Protein AF-X1SYW0-F1 (afdb_monomer)

Foldseek 3Di:
DFDDPPDDDTHDPDCVVVVVLVPDPVNVVVVVVVVVCCVPVVVVVVVVVVVLVVVLVPPPVCSPVSVCVVCVVVPDDPVVVVVLVCQLLCQPNHVVQVVCVVVVDNRDNPPD

Nearest PDB structures (foldseek):
  8hpl-assembly1_A  TM=8.795E-01  e=5.075E-02  Mycolicibacterium smegmatis MC2 155

Radius of gyration: 22.82 Å; Cα contacts (8 Å, |Δi|>4): 61; chains: 1; bounding box: 52×44×52 Å

Mean predicted aligned error: 10.6 Å

Secondary structure (DSSP, 8-state):
-EE--SSSPPEE-TTHHHHHHTT-HHHHHHHHHHHHHHHHHHHHHHHHHHHHHHHHHS--TTHHHHHHHHHHHHHS-HHHHHHHHHHHT-TTT-HHHHHHHHTT-----TT-

pLDDT: mean 81.8, std 10.16, range [55.62, 96.38]

Structure (mmCIF, N/CA/C/O backbone):
data_AF-X1SYW0-F1
#
_entry.id   AF-X1SYW0-F1
#
loop_
_atom_site.group_PDB
_atom_site.id
_atom_site.type_symbol
_atom_site.label_atom_id
_atom_site.label_alt_id
_atom_site.label_comp_id
_atom_site.label_asym_id
_atom_site.label_entity_id
_atom_site.label_seq_id
_atom_site.pdbx_PDB_ins_code
_atom_site.Cartn_x
_atom_site.Cartn_y
_atom_site.Cartn_z
_atom_site.occupancy
_atom_site.B_iso_or_equiv
_atom_site.auth_seq_id
_atom_site.auth_comp_id
_atom_site.auth_asym_id
_atom_site.auth_atom_id
_atom_site.pdbx_PDB_model_num
ATOM 1 N N . MET A 1 1 ? 11.019 12.419 -27.251 1.00 55.62 1 MET A N 1
ATOM 2 C CA . MET A 1 1 ? 11.743 12.079 -26.008 1.00 55.62 1 MET A CA 1
ATOM 3 C C . MET A 1 1 ? 13.233 12.038 -26.284 1.00 55.62 1 MET A C 1
ATOM 5 O O . MET A 1 1 ? 13.616 11.712 -27.402 1.00 55.62 1 MET A O 1
ATOM 9 N N . THR A 1 2 ? 14.071 12.391 -25.311 1.00 57.78 2 THR A N 1
ATOM 10 C CA . THR A 1 2 ? 15.527 12.461 -25.488 1.00 57.78 2 THR A CA 1
ATOM 11 C C . THR A 1 2 ? 16.241 11.269 -24.856 1.00 57.78 2 THR A C 1
ATOM 13 O O . THR A 1 2 ? 15.843 10.825 -23.782 1.00 57.78 2 THR A O 1
ATOM 16 N N . ARG A 1 3 ? 17.317 10.771 -25.473 1.00 58.38 3 ARG A N 1
ATOM 17 C CA . ARG A 1 3 ? 18.250 9.842 -24.824 1.00 58.38 3 ARG A CA 1
ATOM 18 C C . ARG A 1 3 ? 19.171 10.676 -23.938 1.00 58.38 3 ARG A C 1
ATOM 20 O O . ARG A 1 3 ? 19.955 11.475 -24.448 1.00 58.38 3 ARG A O 1
ATOM 27 N N . TYR A 1 4 ? 19.036 10.524 -22.625 1.00 60.81 4 TYR A N 1
ATOM 28 C CA . TYR A 1 4 ? 19.846 11.231 -21.636 1.00 60.81 4 TYR A CA 1
ATOM 29 C C . TYR A 1 4 ? 20.605 10.210 -20.793 1.00 60.81 4 TYR A C 1
ATOM 31 O O . TYR A 1 4 ? 19.995 9.338 -20.184 1.00 60.81 4 TYR A O 1
ATOM 39 N N . VAL A 1 5 ? 21.935 10.296 -20.794 1.00 63.66 5 VAL A N 1
ATOM 40 C CA . VAL A 1 5 ? 22.833 9.343 -20.110 1.00 63.66 5 VAL A CA 1
ATOM 41 C C . VAL A 1 5 ? 23.319 9.925 -18.768 1.00 63.66 5 VAL A C 1
ATOM 43 O O . VAL A 1 5 ? 24.319 9.497 -18.213 1.00 63.66 5 VAL A O 1
ATOM 46 N N . GLY A 1 6 ? 22.636 10.944 -18.234 1.00 67.75 6 GLY A N 1
ATOM 47 C CA . GLY A 1 6 ? 23.027 11.627 -16.993 1.00 67.75 6 GLY A CA 1
ATOM 48 C C . GLY A 1 6 ? 24.106 12.703 -17.172 1.00 67.75 6 GLY A C 1
ATOM 49 O O . GLY A 1 6 ? 24.130 13.651 -16.394 1.00 67.75 6 GLY A O 1
ATOM 50 N N . ILE A 1 7 ? 24.941 12.608 -18.216 1.00 62.47 7 ILE A N 1
ATOM 51 C CA . ILE A 1 7 ? 25.972 13.590 -18.594 1.00 62.47 7 ILE A CA 1
ATOM 52 C C . ILE A 1 7 ? 25.896 13.827 -20.116 1.00 62.47 7 ILE A C 1
ATOM 54 O O . ILE A 1 7 ? 25.905 12.869 -20.888 1.00 62.47 7 ILE A O 1
ATOM 58 N N . GLY A 1 8 ? 25.824 15.093 -20.550 1.00 67.94 8 GLY A N 1
ATOM 59 C CA . GLY A 1 8 ? 25.813 15.505 -21.968 1.00 67.94 8 GLY A CA 1
ATOM 60 C C . GLY A 1 8 ? 24.499 16.136 -22.452 1.00 67.94 8 GLY A C 1
ATOM 61 O O . GLY A 1 8 ? 23.513 16.190 -21.719 1.00 67.94 8 GLY A O 1
ATOM 62 N N . THR A 1 9 ? 24.475 16.648 -23.691 1.00 66.44 9 THR A N 1
ATOM 63 C CA . THR A 1 9 ? 23.273 17.267 -24.274 1.00 66.44 9 THR A CA 1
ATOM 64 C C . THR A 1 9 ? 22.234 16.198 -24.646 1.00 66.44 9 THR A C 1
ATOM 66 O O . THR A 1 9 ? 22.558 15.222 -25.326 1.00 66.44 9 THR A O 1
ATOM 69 N N . PRO A 1 10 ? 20.972 16.340 -24.201 1.00 68.88 10 PRO A N 1
ATOM 70 C CA . PRO A 1 10 ? 19.928 15.363 -24.481 1.00 68.88 10 PRO A CA 1
ATOM 71 C C . PRO A 1 10 ? 19.655 15.278 -25.990 1.00 68.88 10 PRO A C 1
ATOM 73 O O . PRO A 1 10 ? 19.267 16.258 -26.623 1.00 68.88 10 PRO A O 1
ATOM 76 N N . THR A 1 11 ? 19.840 14.093 -26.579 1.00 71.25 11 THR A N 1
ATOM 77 C CA . THR A 1 11 ? 19.610 13.873 -28.018 1.00 71.25 11 THR A CA 1
ATOM 78 C C . THR A 1 11 ? 18.159 13.482 -28.255 1.00 71.25 11 THR A C 1
ATOM 80 O O . THR A 1 11 ? 17.672 12.521 -27.663 1.00 71.25 11 THR A O 1
ATOM 83 N N . TRP A 1 12 ? 17.429 14.224 -29.090 1.00 73.69 12 TRP A N 1
ATOM 84 C CA . TRP A 1 12 ? 16.030 13.919 -29.400 1.00 73.69 12 TRP A CA 1
ATOM 85 C C . TRP A 1 12 ? 15.929 12.662 -30.272 1.00 73.69 12 TRP A C 1
ATOM 87 O O . TRP A 1 12 ? 16.345 12.665 -31.424 1.00 73.69 12 TRP A O 1
ATOM 97 N N . ILE A 1 13 ? 15.353 11.592 -29.723 1.00 76.44 13 ILE A N 1
ATOM 98 C CA . ILE A 1 13 ? 15.213 10.276 -30.376 1.00 76.44 13 ILE A CA 1
ATOM 99 C C . ILE A 1 13 ? 13.751 9.938 -30.721 1.00 76.44 13 ILE A C 1
ATOM 101 O O . ILE A 1 13 ? 13.401 8.782 -30.952 1.00 76.44 13 ILE A O 1
ATOM 105 N N . GLY A 1 14 ? 12.859 10.936 -30.740 1.00 78.12 14 GLY A N 1
ATOM 106 C CA . GLY A 1 14 ? 11.447 10.733 -31.086 1.00 78.12 14 GLY A CA 1
ATOM 107 C C . GLY A 1 14 ? 10.726 9.763 -30.137 1.00 78.12 14 GLY A C 1
ATOM 108 O O . GLY A 1 14 ? 10.816 9.930 -28.916 1.00 78.12 14 GLY A O 1
ATOM 109 N N . PHE A 1 15 ? 10.010 8.781 -30.706 1.00 77.56 15 PHE A N 1
ATOM 110 C CA . PHE A 1 15 ? 9.223 7.742 -30.009 1.00 77.56 15 PHE A CA 1
ATOM 111 C C . PHE A 1 15 ? 9.949 6.396 -29.858 1.00 77.56 15 PHE A C 1
ATOM 113 O O . PHE A 1 15 ? 9.346 5.408 -29.435 1.00 77.56 15 PHE A O 1
ATOM 120 N N . TRP A 1 16 ? 11.240 6.336 -30.185 1.00 75.94 16 TRP A N 1
ATOM 121 C CA . TRP A 1 16 ? 11.983 5.077 -30.252 1.00 75.94 16 TRP A CA 1
ATOM 122 C C . TRP A 1 16 ? 11.933 4.271 -28.937 1.00 75.94 16 TRP A C 1
ATOM 124 O O . TRP A 1 16 ? 11.661 3.072 -28.965 1.00 75.94 16 TRP A O 1
ATOM 134 N N . ASN A 1 17 ? 12.033 4.939 -27.779 1.00 76.94 17 ASN A N 1
ATOM 135 C CA . ASN A 1 17 ? 11.920 4.299 -26.458 1.00 76.94 17 ASN A CA 1
ATOM 136 C C . ASN A 1 17 ? 10.589 3.557 -26.246 1.00 76.94 17 ASN A C 1
ATOM 138 O O . ASN A 1 17 ? 10.575 2.480 -25.664 1.00 76.94 17 ASN A O 1
ATOM 142 N N . TYR A 1 18 ? 9.471 4.096 -26.738 1.00 76.19 18 TYR A N 1
ATOM 143 C CA . TYR A 1 18 ? 8.157 3.467 -26.572 1.00 76.19 18 TYR A CA 1
ATOM 144 C C . TYR A 1 18 ? 8.013 2.245 -27.473 1.00 76.19 18 TYR A C 1
ATOM 146 O O . TYR A 1 18 ? 7.516 1.213 -27.035 1.00 76.19 18 TYR A O 1
ATOM 154 N N . SER A 1 19 ? 8.514 2.328 -28.711 1.00 79.38 19 SER A N 1
ATOM 15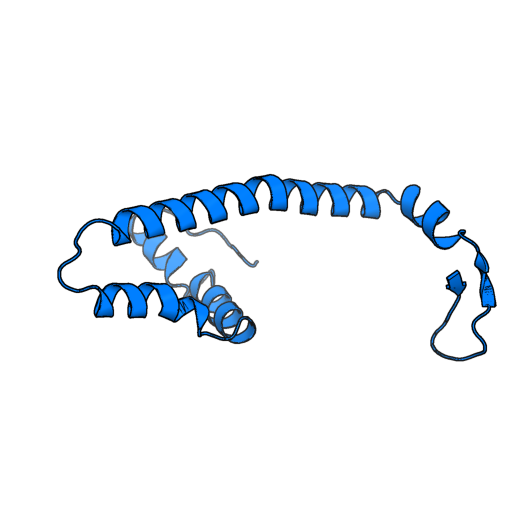5 C CA . SER A 1 19 ? 8.520 1.182 -29.627 1.00 79.38 19 SER A CA 1
ATOM 156 C C . SER A 1 19 ? 9.388 0.020 -29.131 1.00 79.38 19 SER A C 1
ATOM 158 O O . SER A 1 19 ? 9.098 -1.133 -29.439 1.00 79.38 19 SER A O 1
ATOM 160 N N . PHE A 1 20 ? 10.429 0.323 -28.351 1.00 79.44 20 PHE A N 1
ATOM 161 C CA . PHE A 1 20 ? 11.273 -0.670 -27.697 1.00 79.44 20 PHE A CA 1
ATOM 162 C C . PHE A 1 20 ? 10.565 -1.303 -26.489 1.00 79.44 20 PHE A C 1
ATOM 164 O O . PHE A 1 20 ? 10.483 -2.523 -26.417 1.00 79.44 20 PHE A O 1
ATOM 171 N N . LEU A 1 21 ? 9.965 -0.493 -25.607 1.00 80.38 21 LEU A N 1
ATOM 172 C CA . LEU A 1 21 ? 9.222 -0.974 -24.430 1.00 80.38 21 LEU A CA 1
ATOM 173 C C . LEU A 1 21 ? 8.036 -1.877 -24.793 1.00 80.38 21 LEU A C 1
ATOM 175 O O . LEU A 1 21 ? 7.800 -2.880 -24.135 1.00 80.38 21 LEU A O 1
ATOM 179 N N . VAL A 1 22 ? 7.310 -1.560 -25.868 1.00 82.81 22 VAL A N 1
ATOM 180 C CA . VAL A 1 22 ? 6.170 -2.371 -26.335 1.00 82.81 22 VAL A CA 1
ATOM 181 C C . VAL A 1 22 ? 6.600 -3.765 -26.816 1.00 82.81 22 VAL A C 1
ATOM 183 O O . VAL A 1 22 ? 5.775 -4.675 -26.854 1.00 82.81 22 VAL A O 1
ATOM 186 N N . LYS A 1 23 ? 7.873 -3.962 -27.175 1.00 81.81 23 LYS A N 1
ATOM 187 C CA . LYS A 1 23 ? 8.419 -5.271 -27.573 1.00 81.81 23 LYS A CA 1
ATOM 188 C C . LYS A 1 23 ? 9.052 -6.037 -26.411 1.00 81.81 23 LYS A C 1
ATOM 190 O O . LYS A 1 23 ? 9.461 -7.176 -26.608 1.00 81.81 23 LYS A O 1
ATOM 195 N N . ASP A 1 24 ? 9.157 -5.416 -25.242 1.00 86.12 24 ASP A N 1
ATOM 196 C CA . ASP A 1 24 ? 9.769 -6.015 -24.067 1.00 86.12 24 ASP A CA 1
ATOM 197 C C . ASP A 1 24 ? 8.741 -6.868 -23.310 1.00 86.12 24 ASP A C 1
ATOM 199 O O . ASP A 1 24 ? 7.694 -6.389 -22.869 1.00 86.12 24 ASP A O 1
ATOM 203 N N . GLU A 1 25 ? 9.031 -8.155 -23.151 1.00 86.31 25 GLU A N 1
ATOM 204 C CA . GLU A 1 25 ? 8.174 -9.095 -22.429 1.00 86.31 25 GLU A CA 1
ATOM 205 C C . GLU A 1 25 ? 8.088 -8.759 -20.930 1.00 86.31 25 GLU A C 1
ATOM 207 O O . GLU A 1 25 ? 7.035 -8.936 -20.305 1.00 86.31 25 GLU A O 1
ATOM 212 N N . LEU A 1 26 ? 9.148 -8.180 -20.353 1.00 89.12 26 LEU A N 1
ATOM 213 C CA . LEU A 1 26 ? 9.150 -7.730 -18.958 1.00 89.12 26 LEU A CA 1
ATOM 214 C C . LEU A 1 26 ? 8.181 -6.568 -18.739 1.00 89.12 26 LEU A C 1
ATOM 216 O O . LEU A 1 26 ? 7.558 -6.484 -17.675 1.00 89.12 26 LEU A O 1
ATOM 220 N N . PHE A 1 27 ? 8.016 -5.693 -19.736 1.00 88.56 27 PHE A N 1
ATOM 221 C CA . PHE A 1 27 ? 7.061 -4.588 -19.669 1.00 88.56 27 PHE A CA 1
ATOM 222 C C . PHE A 1 27 ? 5.630 -5.120 -19.567 1.00 88.56 27 PHE A C 1
ATOM 224 O O . PHE A 1 27 ? 4.892 -4.735 -18.658 1.00 88.56 27 PHE A O 1
ATOM 231 N N . TRP A 1 28 ? 5.259 -6.059 -20.440 1.00 91.75 28 TRP A N 1
ATOM 232 C CA . TRP A 1 28 ? 3.928 -6.668 -20.421 1.00 91.75 28 TRP A CA 1
ATOM 233 C C . TRP A 1 28 ? 3.688 -7.511 -19.171 1.00 91.75 28 TRP A C 1
ATOM 235 O O . TRP A 1 28 ? 2.610 -7.427 -18.584 1.00 91.75 28 TRP A O 1
ATOM 245 N N . THR A 1 29 ? 4.700 -8.249 -18.713 1.00 90.25 29 THR A N 1
ATOM 246 C CA . THR A 1 29 ? 4.625 -9.029 -17.469 1.00 90.25 29 THR A CA 1
ATOM 247 C C . THR A 1 29 ? 4.387 -8.121 -16.263 1.00 90.25 29 THR A C 1
ATOM 249 O O . THR A 1 29 ? 3.490 -8.362 -15.456 1.00 90.25 29 THR A O 1
ATOM 252 N N . SER A 1 30 ? 5.139 -7.025 -16.158 1.00 91.81 30 SER A N 1
ATOM 253 C CA . SER A 1 30 ? 4.982 -6.053 -15.071 1.00 91.81 30 SER A CA 1
ATOM 254 C C . SER A 1 30 ? 3.623 -5.354 -15.132 1.00 91.81 30 SER A C 1
ATOM 256 O O . SER A 1 30 ? 2.966 -5.188 -14.102 1.00 91.81 30 SER A O 1
ATOM 258 N N . LEU A 1 31 ? 3.166 -4.991 -16.334 1.00 92.94 31 LEU A N 1
ATOM 259 C CA . LEU A 1 31 ? 1.859 -4.372 -16.544 1.00 92.94 31 LEU A CA 1
ATOM 260 C C . LEU A 1 31 ? 0.718 -5.316 -16.153 1.00 92.94 31 LEU A C 1
ATOM 262 O O . LEU A 1 31 ? -0.232 -4.887 -15.495 1.00 92.94 31 LEU A O 1
ATOM 266 N N . TYR A 1 32 ? 0.824 -6.594 -16.516 1.00 93.81 32 TYR A N 1
ATOM 267 C CA . TYR A 1 32 ? -0.132 -7.622 -16.122 1.00 93.81 32 TYR A CA 1
ATOM 268 C C . TYR A 1 32 ? -0.151 -7.803 -14.604 1.00 93.81 32 TYR A C 1
ATOM 270 O O . TYR A 1 32 ? -1.224 -7.745 -14.012 1.00 93.81 32 TYR A O 1
ATOM 278 N N . ASN A 1 33 ? 1.009 -7.926 -13.956 1.00 94.75 33 ASN A N 1
ATOM 279 C CA . ASN A 1 33 ? 1.097 -8.097 -12.504 1.00 94.75 33 ASN A CA 1
ATOM 280 C C . ASN A 1 33 ? 0.488 -6.915 -11.740 1.00 94.75 33 ASN A C 1
ATOM 282 O O . ASN A 1 33 ? -0.276 -7.115 -10.794 1.00 94.75 33 ASN A O 1
ATOM 286 N N . ILE A 1 34 ? 0.779 -5.682 -12.167 1.00 94.44 34 ILE A N 1
ATOM 287 C CA . ILE A 1 34 ? 0.203 -4.474 -11.561 1.00 94.44 34 ILE A CA 1
ATOM 288 C C . ILE A 1 34 ? -1.305 -4.432 -11.795 1.00 94.44 34 ILE A C 1
ATOM 290 O O . ILE A 1 34 ? -2.063 -4.162 -10.867 1.00 94.44 34 ILE A O 1
ATOM 294 N N . THR A 1 35 ? -1.756 -4.721 -13.015 1.00 95.44 35 THR A N 1
ATOM 295 C CA . THR A 1 35 ? -3.184 -4.694 -13.353 1.00 95.44 35 THR A CA 1
ATOM 296 C C . THR A 1 35 ? -3.947 -5.760 -12.574 1.00 95.44 35 THR A C 1
ATOM 298 O O . THR A 1 35 ? -4.975 -5.455 -11.977 1.00 95.44 35 THR A O 1
ATOM 301 N N . TYR A 1 36 ? -3.417 -6.981 -12.511 1.00 95.25 36 TYR A N 1
ATOM 302 C CA . TYR A 1 36 ? -3.944 -8.068 -11.695 1.00 95.25 36 TYR A CA 1
ATOM 303 C C . TYR A 1 36 ? -4.054 -7.630 -10.232 1.00 95.25 36 TYR A C 1
ATOM 305 O O . TYR A 1 36 ? -5.139 -7.679 -9.661 1.00 95.25 36 TYR A O 1
ATOM 313 N N . TYR A 1 37 ? -2.973 -7.102 -9.649 1.00 95.19 37 TYR A N 1
ATOM 314 C CA . TYR A 1 37 ? -2.988 -6.588 -8.279 1.00 95.19 37 TYR A CA 1
ATOM 315 C C . TYR A 1 37 ? -4.071 -5.518 -8.070 1.00 95.19 37 TYR A C 1
ATOM 317 O O . TYR A 1 37 ? -4.847 -5.609 -7.120 1.00 95.19 37 TYR A O 1
ATOM 325 N N . LEU A 1 38 ? -4.174 -4.533 -8.968 1.00 95.69 38 LEU A N 1
ATOM 326 C CA . LEU A 1 38 ? -5.154 -3.447 -8.871 1.00 95.69 38 LEU A CA 1
ATOM 327 C C . LEU A 1 38 ? -6.600 -3.945 -8.968 1.00 95.69 38 LEU A C 1
ATOM 329 O O . LEU A 1 38 ? -7.452 -3.475 -8.213 1.00 95.69 38 LEU A O 1
ATOM 333 N N . VAL A 1 39 ? -6.874 -4.905 -9.854 1.00 96.38 39 VAL A N 1
ATOM 334 C CA . VAL A 1 39 ? -8.213 -5.481 -10.049 1.00 96.38 39 VAL A CA 1
ATOM 335 C C . VAL A 1 39 ? -8.739 -6.140 -8.775 1.00 96.38 39 VAL A C 1
ATOM 337 O O . VAL A 1 39 ? -9.943 -6.101 -8.543 1.00 96.38 39 VAL A O 1
ATOM 340 N N . PHE A 1 40 ? -7.874 -6.688 -7.920 1.00 95.50 40 PHE A N 1
ATOM 341 C CA . PHE A 1 40 ? -8.290 -7.234 -6.623 1.00 95.50 40 PHE A CA 1
ATOM 342 C C . PHE A 1 40 ? -8.201 -6.206 -5.495 1.00 95.50 40 PHE A C 1
ATOM 344 O O . PHE A 1 40 ? -9.136 -6.074 -4.703 1.00 95.50 40 PHE A O 1
ATOM 351 N N . ALA A 1 41 ? -7.103 -5.454 -5.420 1.00 93.69 41 ALA A N 1
ATOM 352 C CA . ALA A 1 41 ? -6.851 -4.521 -4.329 1.00 93.69 41 ALA A CA 1
ATOM 353 C C . ALA A 1 41 ? -7.892 -3.392 -4.276 1.00 93.69 41 ALA A C 1
ATOM 355 O O . ALA A 1 41 ? -8.349 -3.033 -3.189 1.00 93.69 41 ALA A O 1
ATOM 356 N N . VAL A 1 42 ? -8.301 -2.851 -5.431 1.00 95.81 42 VAL A N 1
ATOM 357 C CA . VAL A 1 42 ? -9.234 -1.715 -5.486 1.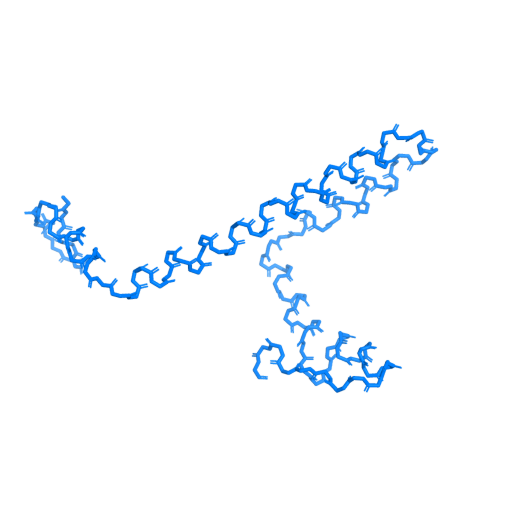00 95.81 42 VAL A CA 1
ATOM 358 C C . VAL A 1 42 ? -10.645 -2.110 -5.025 1.00 95.81 42 VAL A C 1
ATOM 360 O O . VAL A 1 42 ? -11.148 -1.461 -4.104 1.00 95.81 42 VAL A O 1
ATOM 363 N N . PRO A 1 43 ? -11.294 -3.164 -5.564 1.00 96.12 43 PRO A N 1
ATOM 364 C CA . PRO A 1 43 ? -12.617 -3.568 -5.095 1.00 96.12 43 PRO A CA 1
ATOM 365 C C . PRO A 1 43 ? -12.621 -4.021 -3.637 1.00 96.12 43 PRO A C 1
ATOM 367 O O . PRO A 1 43 ? -13.548 -3.675 -2.911 1.00 96.12 43 PRO A O 1
ATOM 370 N N . LEU A 1 44 ? -11.589 -4.744 -3.184 1.00 95.94 44 LEU A N 1
ATOM 371 C CA . LEU A 1 44 ? -11.483 -5.165 -1.784 1.00 95.94 44 LEU A CA 1
ATOM 372 C C . LEU A 1 44 ? -11.343 -3.962 -0.849 1.00 95.94 44 LEU A C 1
ATOM 374 O O . LEU A 1 44 ? -12.081 -3.862 0.131 1.00 95.94 44 LEU A O 1
ATOM 378 N N . GLY A 1 45 ? -10.453 -3.020 -1.169 1.00 92.75 45 GLY A N 1
ATOM 379 C CA . GLY A 1 45 ? -10.292 -1.793 -0.390 1.00 92.75 45 GLY A CA 1
ATOM 380 C C . GLY A 1 45 ? -11.581 -0.972 -0.336 1.00 92.75 45 GLY A C 1
ATOM 381 O O . GLY A 1 45 ? -11.979 -0.510 0.735 1.00 92.75 45 GLY A O 1
ATOM 382 N N . PHE A 1 46 ? -12.282 -0.857 -1.467 1.00 95.19 46 PHE A N 1
ATOM 383 C CA . PHE A 1 46 ? -13.572 -0.175 -1.532 1.00 95.19 46 PHE A CA 1
ATOM 384 C C . PHE A 1 46 ? -14.647 -0.893 -0.707 1.00 95.19 46 PHE A C 1
ATOM 386 O O . PHE A 1 46 ? -15.350 -0.249 0.069 1.00 95.19 46 PHE A O 1
ATOM 393 N N . ALA A 1 47 ? -14.747 -2.219 -0.815 1.00 95.94 47 ALA A N 1
ATOM 394 C CA . ALA A 1 47 ? -15.701 -3.022 -0.057 1.00 95.94 47 ALA A CA 1
ATOM 395 C C . ALA A 1 47 ? -15.467 -2.910 1.455 1.00 95.94 47 ALA A C 1
ATOM 397 O O . ALA A 1 47 ? -16.423 -2.719 2.208 1.00 95.94 47 ALA A O 1
ATOM 398 N N . VAL A 1 48 ? -14.210 -2.967 1.906 1.00 92.44 48 VAL A N 1
ATOM 399 C CA . VAL A 1 48 ? -13.849 -2.797 3.322 1.00 92.44 48 VAL A CA 1
ATOM 400 C C . VAL A 1 48 ? -14.179 -1.383 3.799 1.00 92.44 48 VAL A C 1
ATOM 402 O O . VAL A 1 48 ? -14.839 -1.226 4.826 1.00 92.44 48 VAL A O 1
ATOM 405 N N . GLY A 1 49 ? -13.785 -0.354 3.043 1.00 89.75 49 GLY A N 1
ATOM 406 C CA . GLY A 1 49 ? -14.070 1.040 3.388 1.00 89.75 49 GLY A CA 1
ATOM 407 C C . GLY A 1 49 ? -15.570 1.326 3.475 1.00 89.75 49 GLY A C 1
ATOM 408 O O . GLY A 1 49 ? -16.032 1.944 4.435 1.00 89.75 49 GLY A O 1
ATOM 409 N N . LEU A 1 50 ? -16.346 0.813 2.519 1.00 91.69 50 LEU A N 1
ATOM 410 C CA . LEU A 1 50 ? -17.799 0.949 2.495 1.00 91.69 50 LEU A CA 1
ATOM 411 C C . LEU A 1 50 ? -18.459 0.181 3.647 1.00 91.69 50 LEU A C 1
ATOM 413 O O . LEU A 1 50 ? -19.340 0.720 4.312 1.00 91.69 50 LEU A O 1
ATOM 417 N N . SER A 1 51 ? -17.995 -1.035 3.942 1.00 90.25 51 SER A N 1
ATOM 418 C CA . SER A 1 51 ? -18.485 -1.826 5.079 1.00 90.25 51 SER A CA 1
ATOM 419 C C . SER A 1 51 ? -18.246 -1.103 6.406 1.00 90.25 51 SER A C 1
ATOM 421 O O . SER A 1 51 ? -19.170 -0.965 7.208 1.00 90.25 51 SER A O 1
ATOM 423 N N . LEU A 1 52 ? -17.039 -0.568 6.621 1.00 86.44 52 LEU A N 1
ATOM 424 C CA . LEU A 1 52 ? -16.709 0.227 7.807 1.00 86.44 52 LEU A CA 1
ATOM 425 C C . LEU A 1 52 ? -17.569 1.494 7.898 1.00 86.44 52 LEU A C 1
ATOM 427 O O . LEU A 1 52 ? -18.091 1.807 8.970 1.00 86.44 52 LEU A O 1
ATOM 431 N N . ALA A 1 53 ? -17.774 2.195 6.779 1.00 86.06 53 ALA A N 1
ATOM 432 C CA . ALA A 1 53 ? -18.624 3.382 6.730 1.00 86.06 53 ALA A CA 1
ATOM 433 C C . ALA A 1 53 ? -20.084 3.065 7.100 1.00 86.06 53 ALA A C 1
ATOM 435 O O . ALA A 1 53 ? -20.697 3.806 7.871 1.00 86.06 53 ALA A O 1
ATOM 436 N N . LEU A 1 54 ? -20.630 1.949 6.606 1.00 87.56 54 LEU A N 1
ATOM 437 C CA . LEU A 1 54 ? -21.978 1.493 6.951 1.00 87.56 54 LEU A CA 1
ATOM 438 C C . LEU A 1 54 ? -22.091 1.124 8.435 1.00 87.56 54 LEU A C 1
ATOM 440 O O . LEU A 1 54 ? -23.034 1.566 9.092 1.00 87.56 54 LEU A O 1
ATOM 444 N N . ILE A 1 55 ? -21.119 0.387 8.985 1.00 84.88 55 ILE A N 1
ATOM 445 C CA . ILE A 1 55 ? -21.075 0.030 10.416 1.00 84.88 55 ILE A CA 1
ATOM 446 C C . ILE A 1 55 ? -21.066 1.294 11.289 1.00 84.88 55 ILE A C 1
ATOM 448 O O . ILE A 1 55 ? -21.794 1.369 12.278 1.00 84.88 55 ILE A O 1
ATOM 452 N N . MET A 1 56 ? -20.297 2.314 10.901 1.00 76.88 56 MET A N 1
ATOM 453 C CA . MET A 1 56 ? -20.236 3.594 11.616 1.00 76.88 56 MET A CA 1
ATOM 454 C C . MET A 1 56 ? -21.502 4.453 11.481 1.00 76.88 56 MET A C 1
ATOM 456 O O . MET A 1 56 ? -21.710 5.354 12.299 1.00 76.88 56 MET A O 1
ATOM 460 N N . ASN A 1 57 ? -22.321 4.222 10.452 1.00 79.06 57 ASN A N 1
ATOM 461 C CA . ASN A 1 57 ? -23.564 4.960 10.236 1.00 79.06 57 ASN A CA 1
ATOM 462 C C . ASN A 1 57 ? -24.689 4.492 11.175 1.00 79.06 57 ASN A C 1
ATOM 464 O O . ASN A 1 57 ? -25.532 5.294 11.590 1.00 79.06 57 ASN A O 1
ATOM 468 N N . PHE A 1 58 ? -24.685 3.218 11.585 1.00 71.56 58 PHE A N 1
ATOM 469 C CA . PHE A 1 58 ? -25.526 2.783 12.701 1.00 71.56 58 PHE A CA 1
ATOM 470 C C . PHE A 1 58 ? -25.160 3.600 13.943 1.00 71.56 58 PHE A C 1
ATOM 472 O O . PHE A 1 58 ? -24.017 4.010 14.103 1.00 71.56 58 PHE A O 1
ATOM 479 N N . ARG A 1 59 ? -26.130 3.919 14.809 1.00 60.97 59 ARG A N 1
ATOM 480 C CA . ARG A 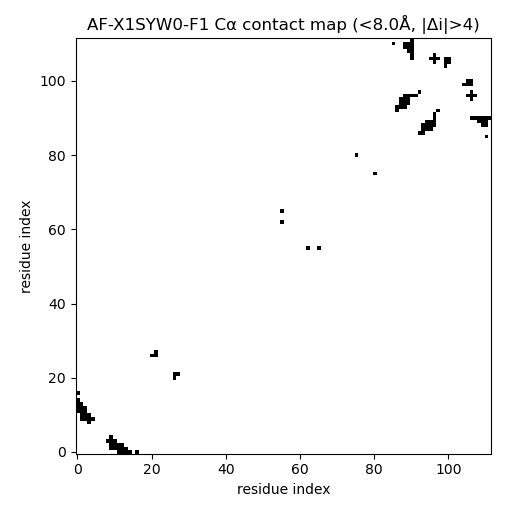1 59 ? -25.935 4.792 15.983 1.00 60.97 59 ARG A CA 1
ATOM 481 C C . ARG A 1 59 ? -24.994 4.155 17.018 1.00 60.97 59 ARG A C 1
ATOM 483 O O . ARG A 1 59 ? -25.432 3.738 18.088 1.00 60.97 59 ARG A O 1
ATOM 490 N N . VAL A 1 60 ? -23.699 4.093 16.719 1.00 66.50 60 VAL A N 1
ATOM 491 C CA . VAL A 1 60 ? -22.666 3.622 17.633 1.00 66.50 60 VAL A CA 1
ATOM 492 C C . VAL A 1 60 ? -22.561 4.666 18.739 1.00 66.50 60 VAL A C 1
ATOM 494 O O . VAL A 1 60 ? -22.219 5.822 18.477 1.00 66.50 60 VAL A O 1
ATOM 497 N N . LYS A 1 61 ? -22.935 4.280 19.964 1.00 59.69 61 LYS A N 1
ATOM 498 C CA . LYS A 1 61 ? -22.996 5.164 21.141 1.00 59.69 61 LYS A CA 1
ATOM 499 C C . LYS A 1 61 ? -21.681 5.912 21.401 1.00 59.69 61 LYS A C 1
ATOM 501 O O . LYS A 1 61 ? -21.722 7.027 21.903 1.00 59.69 61 LYS A O 1
ATOM 506 N N . GLU A 1 62 ? -20.539 5.350 20.997 1.00 68.94 62 GLU A N 1
ATOM 507 C CA . GLU A 1 62 ? -19.206 5.897 21.279 1.00 68.94 62 GLU A CA 1
ATOM 508 C C . GLU A 1 62 ? -18.383 6.156 20.005 1.00 68.94 62 GLU A C 1
ATOM 510 O O . GLU A 1 62 ? -17.313 5.591 19.797 1.00 68.94 62 GLU A O 1
ATOM 515 N N . LYS A 1 63 ? -18.864 7.052 19.132 1.00 70.00 63 LYS A N 1
ATOM 516 C CA . LYS A 1 63 ? -18.227 7.394 17.837 1.00 70.00 63 LYS A CA 1
ATOM 517 C C . LYS A 1 63 ? -16.739 7.790 17.914 1.00 70.00 63 LYS A C 1
ATOM 519 O O . LYS A 1 63 ? -16.045 7.695 16.904 1.00 70.00 63 LYS A O 1
ATOM 524 N N . SER A 1 64 ? -16.258 8.259 19.070 1.00 74.31 64 SER A N 1
ATOM 525 C CA . SER A 1 64 ? -14.878 8.738 19.251 1.00 74.31 64 SER A CA 1
ATOM 526 C C . SER A 1 64 ? -13.850 7.600 19.219 1.00 74.31 64 SER A C 1
ATOM 528 O O . SER A 1 64 ? -12.890 7.665 18.457 1.00 74.31 64 SER A O 1
ATOM 530 N N . ILE A 1 65 ? -14.088 6.513 19.962 1.00 79.94 65 ILE A N 1
ATOM 531 C CA . ILE A 1 65 ? -13.142 5.388 20.072 1.00 79.94 65 ILE A CA 1
ATOM 532 C C . ILE A 1 65 ? -12.979 4.675 18.724 1.00 79.94 65 ILE A C 1
ATOM 534 O O . ILE A 1 65 ? -11.858 4.413 18.291 1.00 79.94 65 ILE A O 1
ATOM 538 N N . TYR A 1 66 ? -14.086 4.441 18.013 1.00 78.50 66 TYR A N 1
ATOM 539 C CA . TYR A 1 66 ? -14.061 3.810 16.689 1.00 78.50 66 TYR A CA 1
ATOM 540 C C . TYR A 1 66 ? -13.280 4.632 15.661 1.00 78.50 66 TYR A C 1
ATOM 542 O O . TYR A 1 66 ? -12.515 4.066 14.884 1.00 78.50 66 TYR A O 1
ATOM 550 N N . ARG A 1 67 ? -13.423 5.967 15.672 1.00 77.44 67 ARG A N 1
ATOM 551 C CA . ARG A 1 67 ? -12.617 6.842 14.810 1.00 77.44 67 ARG A CA 1
ATOM 552 C C . ARG A 1 67 ? -11.134 6.687 15.124 1.00 77.44 67 ARG A C 1
ATOM 554 O O . ARG A 1 67 ? -10.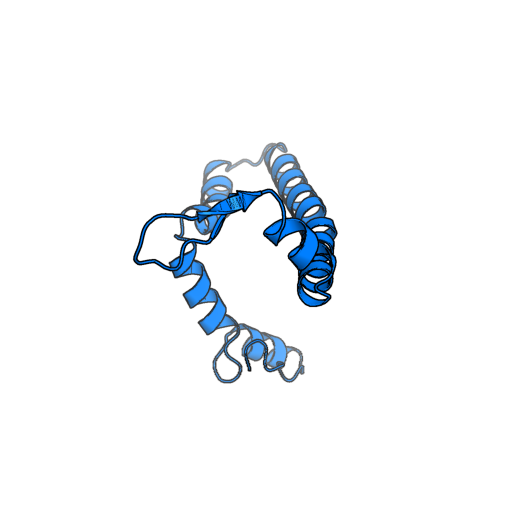360 6.468 14.201 1.00 77.44 67 ARG A O 1
ATOM 561 N N . THR A 1 68 ? -10.744 6.747 16.394 1.00 83.00 68 THR A N 1
ATOM 562 C CA . THR A 1 68 ? -9.332 6.629 16.777 1.00 83.00 68 THR A CA 1
ATOM 563 C C . THR A 1 68 ? -8.723 5.315 16.300 1.00 83.00 68 THR A C 1
ATOM 565 O O . THR A 1 68 ? -7.662 5.348 15.693 1.00 83.00 68 THR A O 1
AT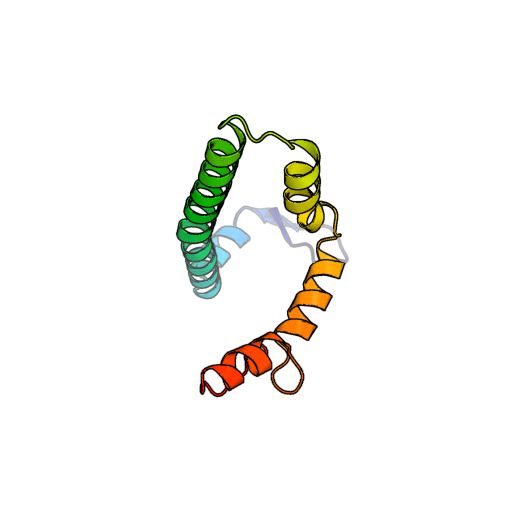OM 568 N N . ILE A 1 69 ? -9.403 4.180 16.487 1.00 85.56 69 ILE A N 1
ATOM 569 C CA . ILE A 1 69 ? -8.890 2.864 16.067 1.00 85.56 69 ILE A CA 1
ATOM 570 C C . ILE A 1 69 ? -8.763 2.766 14.540 1.00 85.56 69 ILE A C 1
ATOM 572 O O . ILE A 1 69 ? -7.745 2.291 14.045 1.00 85.56 69 ILE A O 1
ATOM 576 N N . ILE A 1 70 ? -9.765 3.235 13.789 1.00 82.12 70 ILE A N 1
ATOM 577 C CA . ILE A 1 70 ? -9.754 3.173 12.317 1.00 82.12 70 ILE A CA 1
ATOM 578 C C . ILE A 1 70 ? -8.684 4.101 11.725 1.00 82.12 70 ILE A C 1
ATOM 580 O O . ILE A 1 70 ? -8.029 3.739 10.749 1.00 82.12 70 ILE A O 1
ATOM 584 N N . TYR A 1 71 ? -8.480 5.284 12.312 1.00 82.12 71 TYR A N 1
ATOM 585 C CA . TYR A 1 71 ? -7.474 6.240 11.838 1.00 82.12 71 TYR A CA 1
ATOM 586 C C . TYR A 1 71 ? -6.063 5.949 12.355 1.00 82.12 71 TYR A C 1
ATOM 588 O O . TYR A 1 71 ? -5.101 6.385 11.730 1.00 82.12 71 TYR A O 1
ATOM 596 N N . PHE A 1 72 ? -5.916 5.192 13.445 1.00 85.06 72 PHE A N 1
ATOM 597 C CA . PHE A 1 72 ? -4.621 4.834 14.024 1.00 85.06 72 PHE A CA 1
ATOM 598 C C . PHE A 1 72 ? -3.611 4.292 12.995 1.00 85.06 72 PHE A C 1
ATOM 600 O O . PHE A 1 72 ? -2.526 4.866 12.891 1.00 85.06 72 PHE A O 1
ATOM 607 N N . PRO A 1 73 ? -3.934 3.269 12.174 1.00 78.19 73 PRO A N 1
ATOM 608 C CA . PRO A 1 73 ? -2.988 2.761 11.183 1.00 78.19 73 PRO A CA 1
ATOM 609 C C . PRO A 1 73 ? -2.687 3.768 10.066 1.00 78.19 73 PRO A C 1
ATOM 611 O O . PRO A 1 73 ? -1.594 3.741 9.513 1.00 78.19 73 PRO A O 1
ATOM 614 N N . ALA A 1 74 ? -3.620 4.671 9.745 1.00 82.12 74 ALA A N 1
ATOM 615 C CA . ALA A 1 74 ? -3.449 5.659 8.678 1.00 82.12 74 ALA A CA 1
ATOM 616 C C . ALA A 1 74 ? -2.530 6.828 9.075 1.00 82.12 74 ALA A C 1
ATOM 618 O O . ALA A 1 74 ? -1.984 7.502 8.206 1.00 82.12 74 ALA A O 1
ATOM 619 N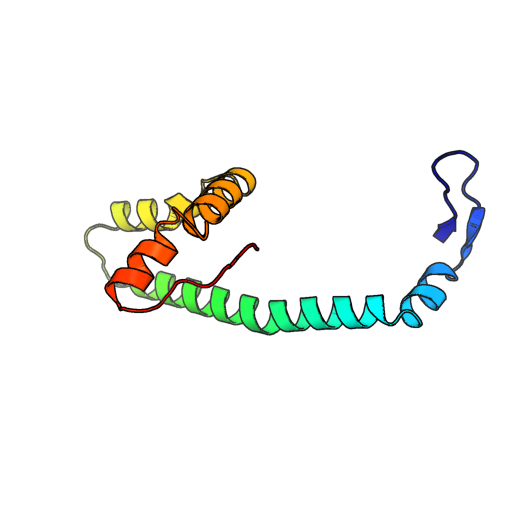 N . ILE A 1 75 ? -2.365 7.076 10.378 1.00 86.19 75 ILE A N 1
ATOM 620 C CA . ILE A 1 75 ? -1.474 8.123 10.902 1.00 86.19 75 ILE A CA 1
ATOM 621 C C . ILE A 1 75 ? -0.013 7.647 10.905 1.00 86.19 75 ILE A C 1
ATOM 623 O O . ILE A 1 75 ? 0.907 8.467 10.876 1.00 86.19 75 ILE A O 1
ATOM 627 N N . LEU A 1 76 ? 0.220 6.330 10.920 1.00 87.44 76 LEU A N 1
ATOM 628 C CA . LEU A 1 76 ? 1.567 5.776 10.864 1.00 87.44 76 LEU A CA 1
ATOM 629 C C . LEU A 1 76 ? 2.201 6.060 9.493 1.00 87.44 76 LEU A C 1
ATOM 631 O O . LEU A 1 76 ? 1.596 5.773 8.458 1.00 87.44 76 LEU A O 1
ATOM 635 N N . PRO A 1 77 ? 3.444 6.572 9.450 1.00 90.44 77 PRO A N 1
ATOM 636 C CA . PRO A 1 77 ? 4.172 6.705 8.200 1.00 90.44 77 PRO A CA 1
ATOM 637 C C . PRO A 1 77 ? 4.301 5.352 7.496 1.00 90.44 77 PRO A C 1
ATOM 639 O O . PRO A 1 77 ? 4.629 4.347 8.131 1.00 90.44 77 PRO A O 1
ATOM 642 N N . MET A 1 78 ? 4.120 5.337 6.172 1.00 88.06 78 MET A N 1
ATOM 643 C CA . MET A 1 78 ? 4.199 4.105 5.377 1.00 88.06 78 MET A CA 1
ATOM 644 C C . MET A 1 78 ? 5.514 3.352 5.616 1.00 88.06 78 MET A C 1
ATOM 646 O O . MET A 1 78 ? 5.495 2.143 5.821 1.00 88.06 78 MET A O 1
ATOM 650 N N . PHE A 1 79 ? 6.644 4.067 5.683 1.00 89.75 79 PHE A N 1
ATOM 651 C CA . PHE A 1 79 ? 7.944 3.443 5.936 1.00 89.75 79 PHE A CA 1
ATOM 652 C C . PHE A 1 79 ? 7.992 2.715 7.292 1.00 89.75 79 PHE A C 1
ATOM 654 O O . PHE A 1 79 ? 8.548 1.625 7.379 1.00 89.75 79 PHE A O 1
ATOM 661 N N . ALA A 1 80 ? 7.389 3.285 8.342 1.00 89.56 80 ALA A N 1
ATOM 662 C CA . ALA A 1 80 ? 7.365 2.694 9.678 1.00 89.56 80 ALA A CA 1
ATOM 663 C C . ALA A 1 80 ? 6.456 1.459 9.714 1.00 89.56 80 ALA A C 1
ATOM 665 O O . ALA A 1 80 ? 6.820 0.437 10.294 1.00 89.56 80 ALA A O 1
ATOM 666 N N . SER A 1 81 ? 5.308 1.531 9.035 1.00 88.06 81 SER A N 1
ATOM 667 C CA . SER A 1 81 ? 4.412 0.385 8.874 1.00 88.06 81 SER A CA 1
ATOM 668 C C . SER A 1 81 ? 5.119 -0.791 8.196 1.00 88.06 81 SER A C 1
ATOM 670 O O . SER A 1 81 ? 4.969 -1.920 8.656 1.00 88.06 81 SER A O 1
ATOM 672 N N . THR A 1 82 ? 5.956 -0.544 7.182 1.00 89.19 82 THR A N 1
ATOM 673 C CA . THR A 1 82 ? 6.746 -1.601 6.531 1.00 89.19 82 THR A CA 1
ATOM 674 C C . THR A 1 82 ? 7.638 -2.348 7.521 1.00 89.19 82 THR A C 1
ATOM 676 O O . THR A 1 82 ? 7.661 -3.574 7.499 1.00 89.19 82 THR A O 1
ATOM 679 N N . PHE A 1 83 ? 8.335 -1.652 8.426 1.00 89.06 83 PHE A N 1
ATOM 680 C CA . PHE A 1 83 ? 9.171 -2.316 9.436 1.00 89.06 83 PHE A CA 1
ATOM 681 C C . PHE A 1 83 ? 8.356 -3.178 10.402 1.00 89.06 83 PHE A C 1
ATOM 683 O O . PHE A 1 83 ? 8.785 -4.280 10.746 1.00 89.06 83 PHE A O 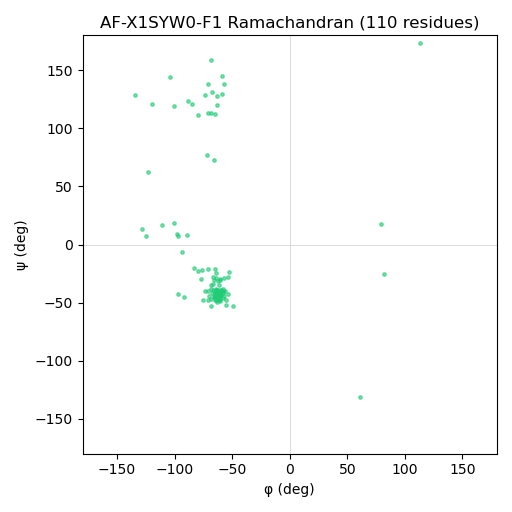1
ATOM 690 N N . ILE A 1 84 ? 7.170 -2.709 10.802 1.00 88.94 84 ILE A N 1
ATOM 691 C CA . ILE A 1 84 ? 6.248 -3.489 11.636 1.00 88.94 84 ILE A CA 1
ATOM 692 C C . ILE A 1 84 ? 5.841 -4.767 10.898 1.00 88.94 84 ILE A C 1
ATOM 694 O O . ILE A 1 84 ? 5.938 -5.852 11.466 1.00 88.94 84 ILE A O 1
ATOM 698 N N . TRP A 1 85 ? 5.458 -4.662 9.624 1.00 88.12 85 TRP A N 1
ATOM 699 C CA . TRP A 1 85 ? 5.101 -5.822 8.809 1.00 88.12 85 TRP A CA 1
ATOM 700 C C . TRP A 1 85 ? 6.262 -6.802 8.632 1.00 88.12 85 TRP A C 1
ATOM 702 O O . TRP A 1 85 ? 6.066 -7.999 8.823 1.00 88.12 85 TRP A O 1
ATOM 712 N N . LEU A 1 86 ? 7.471 -6.316 8.337 1.00 87.62 86 LEU A N 1
ATOM 713 C CA . LEU A 1 86 ? 8.671 -7.154 8.216 1.00 87.62 86 LEU A CA 1
ATOM 714 C C . LEU A 1 86 ? 8.959 -7.934 9.506 1.00 87.62 86 LEU A C 1
ATOM 716 O O . LEU A 1 86 ? 9.331 -9.104 9.451 1.00 87.62 86 LEU A O 1
ATOM 720 N N . TRP A 1 87 ? 8.773 -7.301 10.666 1.00 88.06 87 TRP A N 1
ATOM 721 C CA . TRP A 1 87 ? 8.920 -7.969 11.957 1.00 88.06 87 TRP A CA 1
ATOM 722 C C . TRP A 1 87 ? 7.790 -8.976 12.213 1.00 88.06 87 TRP A C 1
ATOM 724 O O . TRP A 1 87 ? 8.053 -10.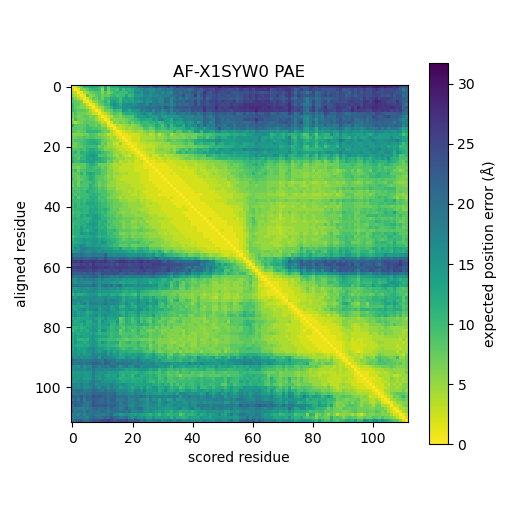107 12.617 1.00 88.06 87 TRP A O 1
ATOM 734 N N . MET A 1 88 ? 6.538 -8.607 11.930 1.00 86.75 88 MET A N 1
ATOM 735 C CA . MET A 1 88 ? 5.374 -9.474 12.148 1.00 86.75 88 MET A CA 1
ATOM 736 C C . MET A 1 88 ? 5.403 -10.742 11.289 1.00 86.75 88 MET A C 1
ATOM 738 O O . MET A 1 88 ? 5.040 -11.812 11.781 1.00 86.75 88 MET A O 1
ATOM 742 N N . PHE A 1 89 ? 5.840 -10.619 10.035 1.00 86.19 89 PHE A N 1
ATOM 743 C CA . PHE A 1 89 ? 5.979 -11.714 9.072 1.00 86.19 89 PHE A CA 1
ATOM 744 C C . PHE A 1 89 ? 7.354 -12.396 9.124 1.00 86.19 89 PHE A C 1
ATOM 746 O O . PHE A 1 89 ? 7.658 -13.229 8.269 1.00 86.19 89 PHE A O 1
ATOM 753 N N . ASN A 1 90 ? 8.199 -12.064 10.108 1.00 84.50 90 ASN A N 1
ATOM 754 C CA . ASN A 1 9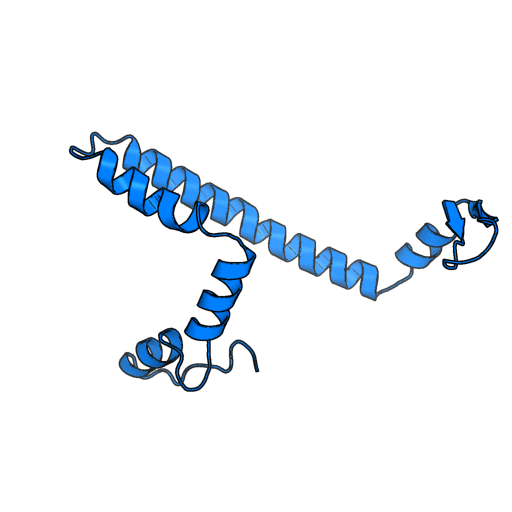0 ? 9.489 -12.721 10.265 1.00 84.50 90 ASN A CA 1
ATOM 755 C C . ASN A 1 90 ? 9.295 -14.241 10.465 1.00 84.50 90 ASN A C 1
ATOM 757 O O . ASN A 1 90 ? 8.540 -14.634 11.358 1.00 84.50 90 ASN A O 1
ATOM 761 N N . PRO A 1 91 ? 9.992 -15.104 9.701 1.00 76.25 91 PRO A N 1
ATOM 762 C CA . PRO A 1 91 ? 9.745 -16.541 9.753 1.00 76.25 91 PRO A CA 1
ATOM 763 C C . PRO A 1 91 ? 10.023 -17.200 11.111 1.00 76.25 91 PRO A C 1
ATOM 765 O O . PRO A 1 91 ? 9.359 -18.174 11.453 1.00 76.25 91 PRO A O 1
ATOM 768 N N . GLN A 1 92 ? 10.992 -16.679 11.874 1.00 72.75 92 GLN A N 1
ATOM 769 C CA . GLN A 1 92 ? 11.522 -17.319 13.086 1.00 72.75 92 GLN A CA 1
ATOM 770 C C . GLN A 1 92 ? 10.890 -16.784 14.374 1.00 72.75 92 GLN A C 1
ATOM 772 O O . GLN A 1 92 ? 10.596 -17.553 15.283 1.00 72.75 92 GLN A O 1
ATOM 777 N N . LEU A 1 93 ? 10.710 -15.463 14.471 1.00 72.69 93 LEU A N 1
ATOM 778 C CA . LEU A 1 93 ? 10.226 -14.786 15.685 1.00 72.69 93 LEU A CA 1
ATOM 779 C C . LEU A 1 93 ? 8.978 -13.925 15.432 1.00 72.69 93 LEU A C 1
ATOM 781 O O . LEU A 1 93 ? 8.563 -13.167 16.308 1.00 72.69 93 LEU A O 1
ATOM 785 N N . GLY A 1 94 ? 8.392 -14.004 14.235 1.00 81.12 94 GLY A N 1
ATOM 786 C CA . GLY A 1 94 ? 7.228 -13.209 13.864 1.00 81.12 94 GLY A CA 1
ATOM 787 C C . GLY A 1 94 ? 5.964 -13.663 14.584 1.00 81.12 94 GLY A C 1
ATOM 788 O O . GLY A 1 94 ? 5.665 -14.855 14.687 1.00 81.12 94 GLY A O 1
ATOM 789 N N . ILE A 1 95 ? 5.175 -12.689 15.043 1.00 85.56 95 ILE A N 1
ATOM 790 C CA . ILE A 1 95 ? 3.916 -12.956 15.746 1.00 85.56 95 ILE A CA 1
ATOM 791 C C . ILE A 1 95 ? 2.916 -13.723 14.873 1.00 85.56 95 ILE A C 1
ATOM 793 O O . ILE A 1 95 ? 2.127 -14.505 15.391 1.00 85.56 95 ILE A O 1
ATOM 797 N N . ILE A 1 96 ? 2.965 -13.540 13.549 1.00 85.12 96 ILE A N 1
ATOM 798 C CA . ILE A 1 96 ? 2.052 -14.207 12.615 1.00 85.12 96 ILE A CA 1
ATOM 799 C C . ILE A 1 96 ? 2.344 -15.706 12.568 1.00 85.12 96 ILE A C 1
ATOM 801 O O . ILE A 1 96 ? 1.424 -16.505 12.714 1.00 85.12 96 ILE A O 1
ATOM 805 N N . ASN A 1 97 ? 3.614 -16.096 12.445 1.00 83.88 97 ASN A N 1
ATOM 806 C CA . ASN A 1 97 ? 3.996 -17.507 12.444 1.00 83.88 97 ASN A CA 1
ATOM 807 C C . ASN A 1 97 ? 3.780 -18.159 13.813 1.00 83.88 97 ASN A C 1
ATOM 809 O O . ASN A 1 97 ? 3.339 -19.303 13.870 1.00 83.88 97 ASN A O 1
ATOM 813 N N . ALA A 1 98 ? 3.984 -17.424 14.911 1.00 83.75 98 ALA A N 1
ATOM 814 C CA . ALA A 1 98 ? 3.629 -17.907 16.245 1.00 83.75 98 ALA A CA 1
ATOM 815 C C . ALA A 1 98 ? 2.115 -18.171 16.380 1.00 83.75 98 ALA A C 1
ATOM 817 O O . ALA A 1 98 ? 1.715 -19.214 16.893 1.00 83.75 98 ALA A O 1
ATOM 818 N N . LEU A 1 99 ? 1.269 -17.260 15.880 1.00 85.75 99 LEU A N 1
ATOM 819 C CA . LEU A 1 99 ? -0.190 -17.426 15.853 1.00 85.75 99 LEU A CA 1
ATOM 820 C C . LEU A 1 99 ? -0.632 -18.598 14.969 1.00 85.75 99 LEU A C 1
ATOM 822 O O . LEU A 1 99 ? -1.509 -19.359 15.371 1.00 85.75 99 LEU A O 1
ATOM 826 N N . LEU A 1 100 ? -0.009 -18.775 13.803 1.00 83.94 100 LEU A N 1
ATOM 827 C CA . LEU A 1 100 ? -0.253 -19.921 12.921 1.00 83.94 100 LEU A CA 1
ATOM 828 C C . LEU A 1 100 ? 0.155 -21.246 13.582 1.00 83.94 100 LEU A C 1
ATOM 830 O O . LEU A 1 100 ? -0.592 -22.222 13.496 1.00 83.94 100 LEU A O 1
ATOM 834 N N . GLY A 1 101 ? 1.262 -21.250 14.329 1.00 82.75 101 GLY A N 1
ATOM 835 C CA . GLY A 1 101 ? 1.724 -22.403 15.101 1.00 82.75 101 GLY A CA 1
ATOM 836 C C . GLY A 1 101 ? 0.733 -22.851 16.180 1.00 82.75 101 GLY A C 1
ATOM 837 O O . GLY A 1 101 ? 0.552 -24.051 16.374 1.00 82.75 101 GLY A O 1
ATOM 838 N N . TYR A 1 102 ? 0.001 -21.927 16.818 1.00 82.62 102 TYR A N 1
ATOM 839 C CA . TYR A 1 102 ? -1.079 -22.291 17.754 1.00 82.62 102 TYR A CA 1
ATOM 840 C C . TYR A 1 102 ? -2.237 -23.045 17.084 1.00 82.62 102 TYR A C 1
ATOM 842 O O . TYR A 1 102 ? -2.947 -23.792 17.754 1.00 82.62 102 TYR A O 1
ATOM 850 N N . VAL A 1 103 ? -2.427 -22.865 15.775 1.00 84.88 103 VAL A N 1
ATOM 851 C CA . VAL A 1 103 ? -3.440 -23.567 14.969 1.00 84.88 103 VAL A CA 1
ATOM 852 C C . VAL A 1 103 ? -2.827 -24.786 14.248 1.00 84.88 103 VAL A C 1
ATOM 854 O O . VAL A 1 103 ? -3.497 -25.446 13.459 1.00 84.88 103 VAL A O 1
ATOM 857 N N . GLY A 1 104 ? -1.565 -25.127 14.543 1.00 79.44 104 GLY A N 1
ATOM 858 C CA . GLY A 1 104 ? -0.863 -26.291 13.995 1.00 79.44 104 GLY A CA 1
ATOM 859 C C . GLY A 1 104 ? -0.326 -26.105 12.573 1.00 79.44 104 GLY A C 1
ATOM 860 O O . GLY A 1 104 ? -0.047 -27.095 11.902 1.00 79.44 104 GLY A O 1
ATOM 861 N N . ILE A 1 105 ? -0.208 -24.862 12.097 1.00 80.44 105 ILE A N 1
ATOM 862 C CA . ILE A 1 105 ? 0.339 -24.541 10.775 1.00 80.44 105 ILE A CA 1
ATOM 863 C C . ILE A 1 105 ? 1.787 -24.083 10.946 1.00 80.44 105 ILE A C 1
ATOM 865 O O . ILE A 1 105 ? 2.037 -23.050 11.571 1.00 80.44 105 ILE A O 1
ATOM 869 N N . ASP A 1 106 ? 2.731 -24.809 10.344 1.00 75.88 106 ASP A N 1
ATOM 870 C CA . ASP A 1 106 ? 4.106 -24.331 10.200 1.00 75.88 106 ASP A CA 1
ATOM 871 C C . ASP A 1 106 ? 4.103 -23.102 9.284 1.00 75.88 106 ASP A C 1
ATOM 873 O O . ASP A 1 106 ? 3.752 -23.169 8.102 1.00 75.88 106 ASP A O 1
ATOM 877 N N . GLY A 1 107 ? 4.415 -21.945 9.866 1.00 69.62 107 GLY A N 1
ATOM 878 C CA . GLY A 1 107 ? 4.325 -20.666 9.177 1.00 69.62 107 GLY A CA 1
ATOM 879 C C . GLY A 1 107 ? 5.292 -20.593 7.986 1.00 69.62 107 GLY A C 1
ATOM 880 O O . GLY A 1 107 ? 6.485 -20.843 8.166 1.00 69.62 107 GLY A O 1
ATOM 881 N N . PRO A 1 108 ? 4.825 -20.238 6.774 1.00 73.88 108 PRO A N 1
ATOM 882 C CA . PRO A 1 108 ? 5.688 -20.178 5.599 1.00 73.88 108 PRO A CA 1
ATOM 883 C C . PRO A 1 108 ? 6.714 -19.036 5.698 1.00 73.88 108 PRO A C 1
ATOM 885 O O . PRO A 1 108 ? 6.533 -18.060 6.433 1.00 73.88 108 PRO A O 1
ATOM 888 N N . GLY A 1 109 ? 7.802 -19.150 4.933 1.00 79.69 109 GLY A N 1
ATOM 889 C CA . GLY A 1 109 ? 8.814 -18.104 4.763 1.00 79.69 109 GLY A CA 1
ATOM 890 C C . GLY A 1 109 ? 8.284 -16.940 3.925 1.00 79.69 109 GLY A C 1
ATOM 891 O O . GLY A 1 109 ? 8.578 -16.835 2.740 1.00 79.69 109 GLY A O 1
ATOM 892 N N . TRP A 1 110 ? 7.459 -16.074 4.523 1.00 77.94 110 TRP A N 1
ATOM 893 C CA . TRP A 1 110 ? 6.765 -14.982 3.817 1.00 77.94 110 TRP A CA 1
ATOM 894 C C . TRP A 1 110 ? 7.698 -14.014 3.078 1.00 77.94 110 TRP A C 1
ATOM 896 O O . TRP A 1 110 ? 7.289 -13.393 2.099 1.00 77.94 110 TRP A O 1
ATOM 906 N N . ILE A 1 111 ? 8.927 -13.850 3.575 1.00 69.38 111 ILE A N 1
ATOM 907 C CA . ILE A 1 111 ? 9.894 -12.838 3.119 1.00 69.38 111 ILE A CA 1
ATOM 908 C C . ILE A 1 111 ? 11.263 -13.458 2.776 1.00 69.38 111 ILE A C 1
ATOM 910 O O . ILE A 1 111 ? 12.249 -12.732 2.642 1.00 69.38 111 ILE A O 1
ATOM 914 N N . GLY A 1 112 ? 11.332 -14.788 2.653 1.00 57.38 112 GLY A N 1
ATOM 915 C CA . GLY A 1 112 ? 12.562 -15.552 2.425 1.00 57.38 112 GLY A CA 1
ATOM 916 C C . GLY A 1 112 ? 12.398 -17.016 2.788 1.00 57.38 112 GLY A C 1
ATOM 917 O O . GLY A 1 112 ? 11.934 -17.271 3.923 1.00 57.38 112 GLY A O 1
#

Solvent-accessible surface area (backbone atoms only — not comparable to full-atom values): 6585 Å² total; per-residue (Å²): 84,58,61,69,82,91,71,80,81,66,44,80,53,58,64,53,69,57,65,50,48,76,70,35,66,65,52,55,52,52,52,47,54,51,49,55,49,47,68,51,51,50,58,52,52,49,52,53,51,50,50,52,53,52,62,64,66,45,89,58,91,59,61,64,61,57,48,51,63,68,45,50,70,71,71,50,53,67,72,59,50,50,55,53,48,55,50,34,49,26,62,87,82,7,60,54,28,54,56,34,43,76,75,73,37,84,49,67,55,77,86,100

Sequence (112 aa):
MTRYVGIGTPTWIGFWNYSFLVKDELFWTSLYNITYYLVFAVPLGFAVGLSLALIMNFRVKEKSIYRTIIYFPAILPMFASTFIWLWMFNPQLGIINALLGYVGIDGPGWIG

InterPro domains:
  IPR000515 ABC transporter type 1, transmembrane domain MetI-like [PS50928] (31-112)
  IPR035906 MetI-like superfamily [G3DSA:1.10.3720.10] (11-112)
  IPR035906 MetI-like superfamily [SSF161098] (15-111)
  IPR051393 ABC transporter permease component [PTHR30193] (4-111)

Organism: NCBI:txid412755